Protein AF-A0A388P884-F1 (afdb_monomer_lite)

Radius of gyration: 14.56 Å; chains: 1; bounding box: 36×30×39 Å

Structure (mmCIF, N/CA/C/O backbone):
data_AF-A0A388P884-F1
#
_entry.id   AF-A0A388P884-F1
#
loop_
_atom_site.group_PDB
_atom_site.id
_atom_site.type_symbol
_atom_site.label_atom_id
_atom_site.label_alt_id
_atom_site.label_comp_id
_atom_site.label_asym_id
_atom_site.label_entity_id
_atom_site.label_seq_id
_atom_site.pdbx_PDB_ins_code
_atom_site.Cartn_x
_atom_site.Cartn_y
_atom_site.Cartn_z
_atom_site.occupancy
_atom_site.B_iso_or_equiv
_atom_site.auth_seq_id
_atom_site.auth_comp_id
_atom_site.auth_asym_id
_atom_site.auth_atom_id
_atom_site.pdbx_PDB_model_num
ATOM 1 N N . MET A 1 1 ? 10.172 8.625 4.670 1.00 75.69 1 MET A N 1
ATOM 2 C CA . MET A 1 1 ? 9.175 8.926 5.709 1.00 75.69 1 MET A CA 1
ATOM 3 C C . MET A 1 1 ? 9.303 7.897 6.808 1.00 75.69 1 MET A C 1
ATOM 5 O O . MET A 1 1 ? 9.385 6.709 6.498 1.00 75.69 1 MET A O 1
ATOM 9 N N . ASN A 1 2 ? 9.364 8.339 8.055 1.00 86.38 2 ASN A N 1
ATOM 10 C CA . ASN A 1 2 ? 9.194 7.453 9.202 1.00 86.38 2 ASN A CA 1
ATOM 11 C C . ASN A 1 2 ? 7.715 7.009 9.315 1.00 86.38 2 ASN A C 1
ATOM 13 O O . ASN A 1 2 ? 6.852 7.476 8.571 1.00 86.38 2 ASN A O 1
ATOM 17 N N . VAL A 1 3 ? 7.420 6.055 10.203 1.00 84.38 3 VAL A N 1
ATOM 18 C CA . VAL A 1 3 ? 6.054 5.522 10.371 1.00 84.38 3 VAL A CA 1
ATOM 19 C C . VAL A 1 3 ? 5.046 6.613 10.792 1.00 84.38 3 VAL A C 1
ATOM 21 O O . VAL A 1 3 ? 3.985 6.676 10.172 1.00 84.38 3 VAL A O 1
ATOM 24 N N . PRO A 1 4 ? 5.353 7.517 11.748 1.00 91.56 4 PRO A N 1
ATOM 25 C CA . PRO A 1 4 ? 4.464 8.634 12.089 1.00 91.56 4 PRO A CA 1
ATOM 26 C C . PRO A 1 4 ? 4.095 9.541 10.906 1.00 91.56 4 PRO A C 1
ATOM 28 O O . PRO A 1 4 ? 2.916 9.815 10.695 1.00 91.56 4 PRO A O 1
ATOM 31 N N . GLU A 1 5 ? 5.072 9.947 10.092 1.00 95.06 5 GLU A N 1
ATOM 32 C CA . GLU A 1 5 ? 4.841 10.771 8.894 1.00 95.06 5 GLU A CA 1
ATOM 33 C C . GLU A 1 5 ? 3.931 10.059 7.883 1.00 95.06 5 GLU A C 1
ATOM 35 O O . GLU A 1 5 ? 3.077 10.685 7.255 1.00 95.06 5 GLU A O 1
ATOM 40 N N . LYS A 1 6 ? 4.074 8.733 7.736 1.00 95.25 6 LYS A N 1
ATOM 41 C CA . LYS A 1 6 ? 3.191 7.938 6.870 1.00 95.25 6 LYS A CA 1
ATOM 42 C C . LYS A 1 6 ? 1.748 7.920 7.373 1.00 95.25 6 LYS A C 1
ATOM 44 O O . LYS A 1 6 ? 0.832 8.039 6.559 1.00 95.25 6 LYS A O 1
ATOM 49 N N . HIS A 1 7 ? 1.542 7.792 8.685 1.00 95.75 7 HIS A N 1
ATOM 50 C CA . HIS A 1 7 ? 0.208 7.877 9.290 1.00 95.75 7 HIS A CA 1
ATOM 51 C C . HIS A 1 7 ? -0.421 9.246 9.058 1.00 95.75 7 HIS A C 1
ATOM 53 O O . HIS A 1 7 ? -1.566 9.324 8.616 1.00 95.75 7 H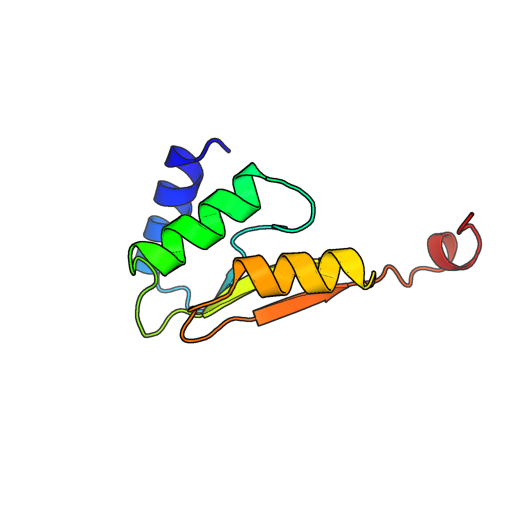IS A O 1
ATOM 59 N N . GLU A 1 8 ? 0.333 10.319 9.298 1.00 97.38 8 GLU A N 1
ATOM 60 C CA . GLU A 1 8 ? -0.148 11.685 9.083 1.00 97.38 8 GLU A CA 1
ATOM 61 C C . GLU A 1 8 ? -0.546 11.920 7.620 1.00 97.38 8 GLU A C 1
ATOM 63 O O . GLU A 1 8 ? -1.624 12.460 7.346 1.00 97.38 8 GLU A O 1
ATOM 68 N N . LEU A 1 9 ? 0.277 11.459 6.673 1.00 98.06 9 LEU A N 1
ATOM 69 C CA . LEU A 1 9 ? -0.027 11.555 5.249 1.00 98.06 9 LEU A CA 1
ATOM 70 C C . LEU A 1 9 ? -1.291 10.763 4.889 1.00 98.06 9 LEU A C 1
ATOM 72 O O . LEU A 1 9 ? -2.190 11.311 4.254 1.00 98.06 9 LEU A O 1
ATOM 76 N N . PHE A 1 10 ? -1.390 9.501 5.314 1.00 98.31 10 PHE A N 1
ATOM 77 C CA . PHE A 1 10 ? -2.547 8.650 5.027 1.00 98.31 10 PHE A CA 1
ATOM 78 C C . PHE A 1 10 ? -3.851 9.256 5.564 1.00 98.31 10 PHE A C 1
ATOM 80 O O . PHE A 1 10 ? -4.828 9.383 4.822 1.00 98.31 10 PHE A O 1
ATOM 87 N N . GLN A 1 11 ? -3.854 9.709 6.821 1.00 97.88 11 GLN A N 1
ATOM 88 C CA . GLN A 1 11 ? -5.017 10.364 7.425 1.00 97.88 11 GLN A CA 1
ATOM 89 C C . GLN A 1 11 ? -5.366 11.674 6.717 1.00 97.88 11 GLN A C 1
ATOM 91 O O . GLN A 1 11 ? -6.542 11.972 6.499 1.00 97.88 11 GLN A O 1
ATOM 96 N N . THR A 1 12 ? -4.357 12.448 6.314 1.00 98.56 12 THR A N 1
ATOM 97 C CA . THR A 1 12 ? -4.564 13.690 5.565 1.00 98.56 12 THR A CA 1
ATOM 98 C C . THR A 1 12 ? -5.225 13.419 4.217 1.00 98.56 12 THR A C 1
ATOM 100 O O . THR A 1 12 ? -6.199 14.092 3.883 1.00 98.56 12 THR A O 1
ATOM 103 N N . LEU A 1 13 ? -4.768 12.408 3.474 1.00 98.69 13 LEU A N 1
ATOM 104 C CA . LEU A 1 13 ? -5.370 12.010 2.199 1.00 98.69 13 LEU A CA 1
ATOM 105 C C . LEU A 1 13 ? -6.816 11.521 2.378 1.00 98.69 13 LEU A C 1
ATOM 107 O O . LEU A 1 13 ? -7.695 11.918 1.609 1.00 98.69 13 LEU A O 1
ATOM 111 N N . CYS A 1 14 ? -7.089 10.747 3.432 1.00 98.25 14 CYS A N 1
ATOM 112 C CA . CYS A 1 14 ? -8.453 10.337 3.775 1.00 98.25 14 CYS A CA 1
ATOM 113 C C . CYS A 1 14 ? -9.354 11.551 4.060 1.00 98.25 14 CYS A C 1
ATOM 115 O O . CYS A 1 14 ? -10.462 11.629 3.533 1.00 98.25 14 CYS A O 1
ATOM 117 N N . ARG A 1 15 ? -8.866 12.530 4.838 1.00 98.25 15 ARG A N 1
ATOM 118 C CA . ARG A 1 15 ? -9.601 13.764 5.172 1.00 98.25 15 ARG A CA 1
ATOM 119 C C . ARG A 1 15 ? -9.873 14.645 3.952 1.00 98.25 15 ARG A C 1
ATOM 121 O O . ARG A 1 15 ? -10.913 15.291 3.902 1.00 98.25 15 ARG A O 1
ATOM 128 N N . ILE A 1 16 ? -8.958 14.676 2.982 1.00 98.62 16 ILE A N 1
ATOM 129 C CA . ILE A 1 16 ? -9.166 15.377 1.704 1.00 98.62 16 ILE A CA 1
ATOM 130 C C . ILE A 1 16 ? -10.257 14.685 0.871 1.00 98.62 16 ILE A C 1
ATOM 132 O O . ILE A 1 16 ? -10.986 15.354 0.143 1.00 98.62 16 ILE A O 1
ATOM 136 N N . GLY A 1 17 ? -10.399 13.363 1.002 1.00 98.31 17 GLY A N 1
ATOM 137 C CA . GLY A 1 17 ? -11.434 12.580 0.329 1.00 98.31 17 GLY A CA 1
ATOM 138 C C . GLY A 1 17 ? -10.917 11.641 -0.760 1.00 98.31 17 GLY A C 1
ATOM 139 O O . GLY A 1 17 ? -11.723 11.146 -1.547 1.00 98.31 17 GLY A O 1
ATOM 140 N N . PHE A 1 18 ? -9.610 11.362 -0.813 1.00 98.69 18 PHE A N 1
ATOM 141 C CA . PHE A 1 18 ? -9.075 10.327 -1.703 1.00 98.69 18 PHE A CA 1
ATOM 142 C C . PHE A 1 18 ? -9.628 8.949 -1.321 1.00 98.69 18 PHE A C 1
ATOM 144 O O . PHE A 1 18 ? -9.706 8.614 -0.140 1.00 98.69 18 PHE A O 1
ATOM 151 N N . LYS A 1 19 ? -10.016 8.158 -2.327 1.00 98.44 19 LYS A N 1
ATOM 152 C CA . LYS A 1 19 ? -10.627 6.826 -2.147 1.00 98.44 19 LYS A CA 1
ATOM 153 C C . LYS A 1 19 ? -9.731 5.673 -2.579 1.00 98.44 19 LYS A C 1
ATOM 155 O O . LYS A 1 19 ? -10.005 4.533 -2.230 1.00 98.44 19 LYS A O 1
ATOM 160 N N . GLU A 1 20 ? -8.643 5.965 -3.278 1.00 98.75 20 GLU A N 1
ATOM 161 C CA . GLU A 1 20 ? -7.601 5.005 -3.633 1.00 98.75 20 GLU A CA 1
ATOM 162 C C . GLU A 1 20 ? -6.261 5.610 -3.226 1.00 98.75 20 GLU A C 1
ATOM 164 O O . GLU A 1 20 ? -5.934 6.724 -3.638 1.00 98.75 20 GLU A O 1
ATOM 169 N N . ILE A 1 21 ? -5.527 4.929 -2.344 1.00 98.62 21 ILE A N 1
ATOM 170 C CA . ILE A 1 21 ? -4.305 5.473 -1.739 1.00 98.62 21 ILE A CA 1
ATOM 171 C C . ILE A 1 21 ? -3.202 4.420 -1.795 1.00 98.62 21 ILE A C 1
ATOM 173 O O . ILE A 1 21 ? -3.319 3.367 -1.169 1.00 98.62 21 ILE A O 1
ATOM 177 N N . GLU A 1 22 ? -2.114 4.707 -2.515 1.00 98.62 22 GLU A N 1
ATOM 178 C CA . GLU A 1 22 ? -0.924 3.852 -2.524 1.00 98.62 22 GLU A CA 1
ATOM 179 C C . GLU A 1 22 ? -0.125 4.028 -1.227 1.00 98.62 22 GLU A C 1
ATOM 181 O O . GLU A 1 22 ? 0.356 5.116 -0.917 1.00 98.62 22 GLU A O 1
ATOM 186 N N . ILE A 1 23 ? -0.006 2.949 -0.450 1.00 97.56 23 ILE A N 1
ATOM 187 C CA . ILE A 1 23 ? 0.588 2.967 0.898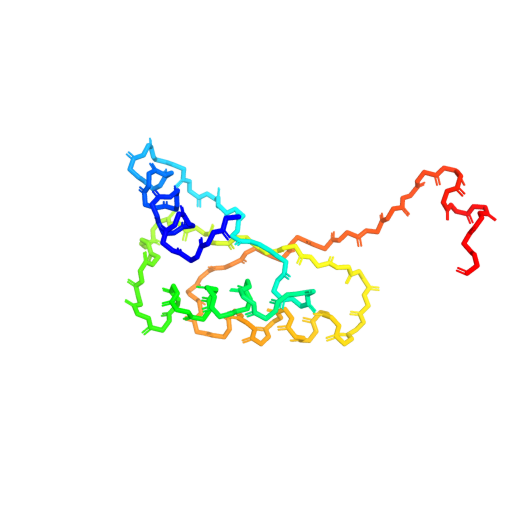 1.00 97.56 23 ILE A CA 1
ATOM 188 C C . ILE A 1 23 ? 2.037 2.449 0.935 1.00 97.56 23 ILE A C 1
ATOM 190 O O . ILE A 1 23 ? 2.732 2.616 1.946 1.00 97.56 23 ILE A O 1
ATOM 194 N N . GLY A 1 24 ? 2.516 1.855 -0.165 1.00 97.19 24 GLY A N 1
ATOM 195 C CA . GLY A 1 24 ? 3.922 1.483 -0.349 1.00 97.19 24 GLY A CA 1
ATOM 196 C C . GLY A 1 24 ? 4.161 0.239 -1.210 1.00 97.19 24 GLY A C 1
ATOM 197 O O . GLY A 1 24 ? 3.276 -0.251 -1.910 1.00 97.19 24 GLY A O 1
ATOM 198 N N . PHE A 1 25 ? 5.382 -0.284 -1.114 1.00 98.06 25 PHE A N 1
ATOM 199 C CA . PHE A 1 25 ? 5.911 -1.487 -1.753 1.00 98.06 25 PHE A CA 1
ATOM 200 C C . PHE A 1 25 ? 6.330 -2.515 -0.670 1.00 98.06 25 PHE A C 1
ATOM 202 O O . PHE A 1 25 ? 7.515 -2.738 -0.401 1.00 98.06 25 PHE A O 1
ATOM 209 N N . PRO A 1 26 ? 5.361 -3.218 -0.055 1.00 97.75 26 PRO A N 1
ATOM 210 C CA . PRO A 1 26 ? 5.571 -4.028 1.153 1.00 97.75 26 PRO A CA 1
ATOM 211 C C . PRO A 1 26 ? 6.474 -5.255 0.954 1.00 97.75 26 PRO A C 1
ATOM 213 O O . PRO A 1 26 ? 7.065 -5.766 1.906 1.00 97.75 26 PRO A O 1
ATOM 216 N N . SER A 1 27 ? 6.611 -5.761 -0.272 1.00 97.62 27 SER A N 1
ATOM 217 C CA . SER A 1 27 ? 7.538 -6.863 -0.549 1.00 97.62 27 SER A CA 1
ATOM 218 C C . SER A 1 27 ? 8.995 -6.426 -0.713 1.00 97.62 27 SER A C 1
ATOM 220 O O . SER A 1 27 ? 9.871 -7.284 -0.642 1.00 97.62 27 SER A O 1
ATOM 222 N N . ALA A 1 28 ? 9.262 -5.125 -0.870 1.00 96.00 28 ALA A N 1
ATOM 223 C CA . ALA A 1 28 ? 10.610 -4.565 -0.978 1.00 96.00 28 ALA A CA 1
ATOM 224 C C . ALA A 1 28 ? 11.104 -3.887 0.315 1.00 96.00 28 ALA A C 1
ATOM 226 O O . ALA A 1 28 ? 12.279 -3.537 0.398 1.00 96.00 28 ALA A O 1
ATOM 227 N N . SER A 1 29 ? 10.237 -3.687 1.316 1.00 96.00 29 SER A N 1
ATOM 228 C CA . SER A 1 29 ? 10.584 -2.984 2.556 1.00 96.00 29 SER A CA 1
ATOM 229 C C . SER A 1 29 ? 9.785 -3.486 3.760 1.00 96.00 29 SER A C 1
ATOM 231 O O . SER A 1 29 ? 8.554 -3.449 3.758 1.00 96.00 29 SER A O 1
ATOM 233 N N . ASP A 1 30 ? 10.486 -3.895 4.822 1.00 95.44 30 ASP A N 1
ATOM 234 C CA . ASP A 1 30 ? 9.873 -4.336 6.084 1.00 95.44 30 ASP A CA 1
ATOM 235 C C . ASP A 1 30 ? 9.067 -3.220 6.760 1.00 95.44 30 ASP A C 1
ATOM 237 O O . ASP A 1 30 ? 7.991 -3.473 7.295 1.00 95.44 30 ASP A O 1
ATOM 241 N N . THR A 1 31 ? 9.533 -1.970 6.683 1.00 94.38 31 THR A N 1
ATOM 242 C CA . THR A 1 31 ? 8.809 -0.812 7.229 1.00 94.38 31 THR A CA 1
ATOM 243 C C . THR A 1 31 ? 7.476 -0.599 6.515 1.00 94.38 31 THR A C 1
ATOM 245 O O . THR A 1 31 ? 6.478 -0.256 7.143 1.00 94.38 31 THR A O 1
ATOM 248 N N . GLU A 1 32 ? 7.434 -0.806 5.197 1.00 96.31 32 GLU A N 1
ATOM 2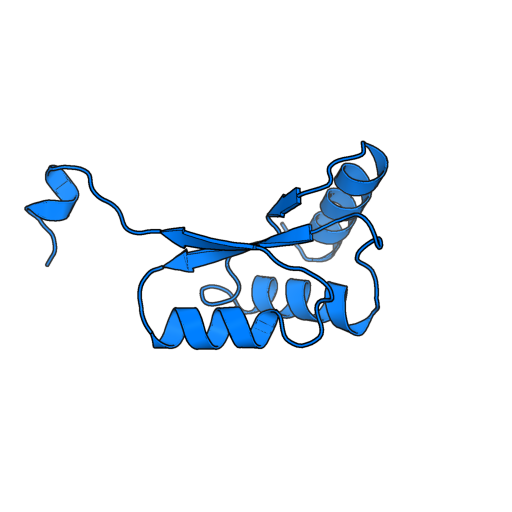49 C CA . GLU A 1 32 ? 6.196 -0.664 4.421 1.00 96.31 32 GLU A CA 1
ATOM 250 C C . GLU A 1 32 ? 5.260 -1.851 4.617 1.00 96.31 32 GLU A C 1
ATOM 252 O O . GLU A 1 32 ? 4.047 -1.664 4.688 1.00 96.31 32 GLU A O 1
ATOM 257 N N . PHE A 1 33 ? 5.821 -3.050 4.786 1.00 97.81 33 PHE A N 1
ATOM 258 C CA . PHE A 1 33 ? 5.064 -4.220 5.209 1.00 97.81 33 PHE A CA 1
ATOM 259 C C . PHE A 1 33 ? 4.393 -3.972 6.564 1.00 97.81 33 PHE A C 1
ATOM 261 O O . PHE A 1 33 ? 3.182 -4.137 6.683 1.00 97.81 33 PHE A O 1
ATOM 268 N N . ALA A 1 34 ? 5.155 -3.522 7.564 1.00 96.88 34 ALA A N 1
ATOM 269 C CA . ALA A 1 34 ? 4.648 -3.233 8.902 1.00 96.88 34 ALA A CA 1
ATOM 270 C C . ALA A 1 34 ? 3.573 -2.137 8.889 1.00 96.88 34 ALA A C 1
ATOM 272 O O . ALA A 1 34 ? 2.554 -2.286 9.554 1.00 96.88 34 ALA A O 1
ATOM 273 N N . PHE A 1 35 ? 3.751 -1.084 8.084 1.00 97.25 35 PHE A N 1
ATOM 274 C CA . PHE A 1 35 ? 2.741 -0.038 7.922 1.00 97.25 35 PHE A CA 1
ATOM 275 C C . PHE A 1 35 ? 1.429 -0.582 7.334 1.00 97.25 35 PHE A C 1
ATOM 277 O O . PHE A 1 35 ? 0.359 -0.304 7.870 1.00 97.25 35 PHE A O 1
ATOM 284 N N . ALA A 1 36 ? 1.496 -1.412 6.285 1.00 97.81 36 ALA A N 1
ATOM 285 C CA . ALA A 1 36 ? 0.307 -2.051 5.717 1.00 97.81 36 ALA A CA 1
ATOM 286 C C . ALA A 1 36 ? -0.402 -2.961 6.736 1.00 97.81 36 ALA A C 1
ATOM 288 O O . ALA A 1 36 ? -1.626 -2.902 6.860 1.00 97.81 36 ALA A O 1
ATOM 289 N N . ARG A 1 37 ? 0.361 -3.755 7.504 1.00 98.06 37 ARG A N 1
ATOM 290 C CA . ARG A 1 37 ? -0.187 -4.587 8.587 1.00 98.06 37 ARG A CA 1
ATOM 291 C C . ARG A 1 37 ? -0.874 -3.747 9.648 1.00 98.06 37 ARG A C 1
ATOM 293 O O . ARG A 1 37 ? -2.004 -4.048 10.003 1.00 98.06 37 ARG A O 1
ATOM 300 N N . GLU A 1 38 ? -0.226 -2.683 10.105 1.00 97.50 38 GLU A N 1
ATOM 301 C CA . GLU A 1 38 ? -0.763 -1.808 11.140 1.00 97.50 38 GLU A CA 1
ATOM 302 C C . GLU A 1 38 ? -2.090 -1.170 10.718 1.00 97.50 38 GLU A C 1
ATOM 304 O O . GLU A 1 38 ? -3.039 -1.190 11.499 1.00 97.50 38 GLU A O 1
ATOM 309 N N . LEU A 1 39 ? -2.181 -0.653 9.486 1.00 97.88 39 LEU A N 1
ATOM 310 C CA . LEU A 1 39 ? -3.421 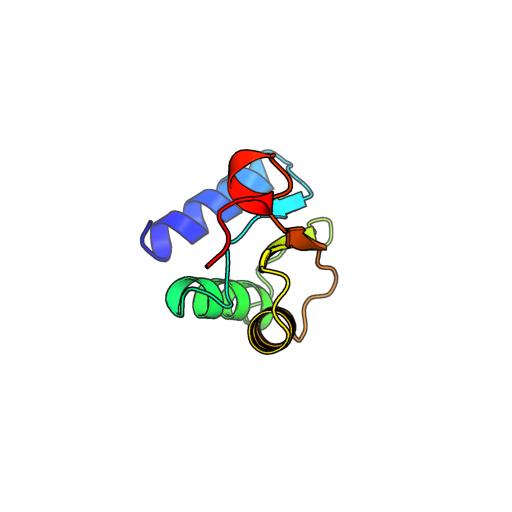-0.074 8.961 1.00 97.88 39 LEU A CA 1
ATOM 311 C C . LEU A 1 39 ? -4.583 -1.078 8.965 1.00 97.88 39 LEU A C 1
ATOM 313 O O . LEU A 1 39 ? -5.708 -0.709 9.293 1.00 97.88 39 LEU A O 1
ATOM 317 N N . ILE A 1 40 ? -4.312 -2.334 8.604 1.00 98.19 40 ILE A N 1
ATOM 318 C CA . ILE A 1 40 ? -5.325 -3.393 8.505 1.00 98.19 40 ILE A CA 1
ATOM 319 C C . ILE A 1 40 ? -5.698 -3.934 9.889 1.00 98.19 40 ILE A C 1
ATOM 321 O O . ILE A 1 40 ? -6.872 -4.035 10.221 1.00 98.19 40 ILE A O 1
ATOM 325 N N . GLU A 1 41 ? -4.709 -4.292 10.705 1.00 98.12 41 GLU A N 1
ATOM 326 C CA . GLU A 1 41 ? -4.917 -4.949 12.002 1.00 98.12 41 GLU A CA 1
ATOM 327 C C . GLU A 1 41 ? -5.547 -4.018 13.038 1.00 98.12 41 GLU A C 1
ATOM 329 O O . GLU A 1 41 ? -6.259 -4.484 13.926 1.00 98.12 41 GLU A O 1
ATOM 334 N N . LYS A 1 42 ? -5.309 -2.707 12.920 1.00 97.75 42 LYS A N 1
ATOM 335 C CA . LYS A 1 42 ? -5.925 -1.683 13.773 1.00 97.75 42 LYS A CA 1
ATOM 336 C C . LYS A 1 42 ? -7.186 -1.057 13.164 1.00 97.75 42 LYS A C 1
ATOM 338 O O . LYS A 1 42 ? -7.674 -0.078 13.719 1.00 97.75 42 LYS A O 1
ATOM 343 N N . ASP A 1 43 ? -7.686 -1.594 12.047 1.00 97.12 43 ASP A N 1
ATOM 344 C CA . ASP A 1 43 ? -8.889 -1.119 11.345 1.00 97.12 43 ASP A CA 1
ATOM 345 C C . ASP A 1 43 ? -8.873 0.398 11.065 1.00 97.12 43 ASP A C 1
ATOM 347 O O . ASP A 1 43 ? -9.833 1.127 11.297 1.00 97.12 43 ASP A O 1
ATOM 351 N N . LEU A 1 44 ? -7.727 0.902 10.597 1.00 97.31 44 LEU A N 1
ATOM 352 C CA . LEU A 1 44 ? -7.507 2.334 10.359 1.00 97.31 44 LEU A CA 1
ATOM 353 C C . LEU A 1 44 ? -7.913 2.779 8.951 1.00 97.31 44 LEU A C 1
ATOM 355 O O . LEU A 1 44 ? -7.824 3.965 8.637 1.00 97.31 44 LEU A O 1
ATOM 359 N N . ILE A 1 45 ? -8.312 1.846 8.085 1.00 98.25 45 ILE A N 1
ATOM 360 C CA . ILE A 1 45 ? -8.701 2.124 6.702 1.00 98.25 45 ILE A CA 1
ATOM 361 C C . ILE A 1 45 ? -10.204 2.435 6.682 1.00 98.25 45 ILE A C 1
ATOM 363 O O . ILE A 1 45 ? -10.998 1.542 6.978 1.00 98.25 45 ILE A O 1
ATOM 367 N N . PRO A 1 46 ? -10.628 3.659 6.309 1.00 98.00 46 PRO A N 1
ATOM 368 C CA . PRO A 1 46 ? -12.048 3.982 6.206 1.00 98.00 46 PRO A CA 1
ATOM 369 C C . PRO A 1 46 ? -12.784 3.053 5.235 1.00 98.00 46 PRO A C 1
ATOM 371 O O . PRO A 1 46 ? -12.223 2.603 4.236 1.00 98.00 46 PRO A O 1
ATOM 374 N N . GLU A 1 47 ? -14.069 2.799 5.489 1.00 97.12 47 GLU A N 1
ATOM 375 C CA . GLU A 1 47 ? -14.836 1.789 4.747 1.00 97.12 47 GLU A CA 1
ATOM 376 C C . GLU A 1 47 ? -14.918 2.033 3.235 1.00 97.12 47 GLU A C 1
ATOM 378 O O . GLU A 1 47 ? -15.084 1.080 2.465 1.00 97.12 47 GLU A O 1
ATOM 383 N N . ASP A 1 48 ? -14.830 3.295 2.817 1.00 97.69 48 ASP A N 1
ATOM 384 C CA . ASP A 1 48 ? -14.920 3.750 1.433 1.00 97.69 48 ASP A CA 1
ATOM 385 C C . ASP A 1 48 ? -13.552 3.968 0.760 1.00 97.69 48 ASP A C 1
ATOM 387 O O . ASP A 1 48 ? -13.505 4.389 -0.396 1.00 97.69 48 ASP A O 1
ATOM 391 N N . VAL A 1 49 ? -12.452 3.636 1.445 1.00 98.44 49 VAL A N 1
ATOM 392 C CA . VAL A 1 49 ? -11.080 3.743 0.936 1.00 98.44 49 VAL A CA 1
ATOM 393 C C . VAL A 1 49 ? -10.533 2.365 0.557 1.00 98.44 49 VAL A C 1
ATOM 395 O O . VAL A 1 49 ? -10.648 1.391 1.300 1.00 98.44 49 VAL A O 1
ATOM 398 N N . SER A 1 50 ? -9.894 2.286 -0.609 1.00 98.62 50 SER A N 1
ATOM 399 C CA . SER A 1 50 ? -9.093 1.146 -1.054 1.00 98.62 50 SER A CA 1
ATOM 400 C C . SER A 1 50 ? -7.611 1.467 -0.920 1.00 98.62 50 SER A C 1
ATOM 402 O O . SER A 1 50 ? -7.117 2.433 -1.503 1.00 98.62 50 SER A O 1
ATOM 404 N N . VAL A 1 51 ? -6.876 0.634 -0.187 1.00 98.44 51 VAL A N 1
ATOM 405 C CA . VAL A 1 51 ? -5.413 0.735 -0.151 1.00 98.44 51 VAL A CA 1
ATOM 406 C C . VAL A 1 51 ? -4.804 0.088 -1.392 1.00 98.44 51 VAL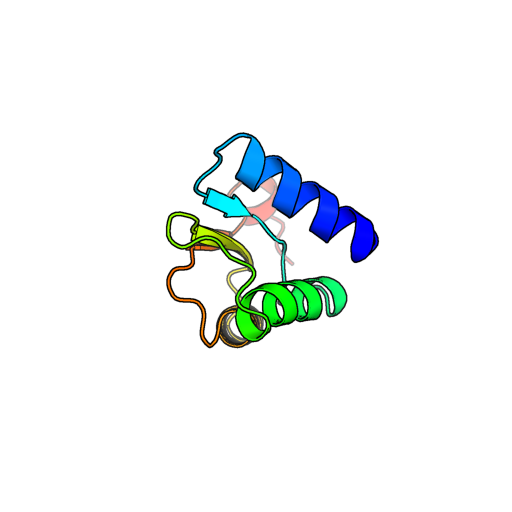 A C 1
ATOM 408 O O . VAL A 1 51 ? -5.245 -0.974 -1.830 1.00 98.44 51 VAL A O 1
ATOM 411 N N . GLN A 1 52 ? -3.778 0.719 -1.950 1.00 98.81 52 GLN A N 1
ATOM 412 C CA . GLN A 1 52 ? -3.005 0.219 -3.080 1.00 98.81 52 GLN A CA 1
ATOM 413 C C . GLN A 1 52 ? -1.575 -0.103 -2.641 1.00 98.81 52 GLN A C 1
ATOM 415 O O . GLN A 1 52 ? -0.969 0.628 -1.858 1.00 98.81 52 GLN A O 1
ATOM 420 N N . VAL A 1 53 ? -1.019 -1.195 -3.158 1.00 98.69 53 VAL A N 1
ATOM 421 C CA . VAL A 1 53 ? 0.382 -1.576 -2.938 1.00 98.69 53 VAL A CA 1
ATOM 422 C C . VAL A 1 53 ? 1.071 -1.886 -4.257 1.00 98.69 53 VAL A C 1
ATOM 424 O O . VAL A 1 53 ? 0.496 -2.545 -5.126 1.00 98.69 53 VAL A O 1
ATOM 427 N N . LEU A 1 54 ? 2.317 -1.439 -4.389 1.00 98.69 54 LEU A N 1
ATOM 428 C CA . LEU A 1 54 ? 3.149 -1.672 -5.564 1.00 98.69 54 LEU A CA 1
ATOM 429 C C . LEU A 1 54 ? 3.896 -3.004 -5.444 1.00 98.69 54 LEU A C 1
ATOM 431 O O . LEU A 1 54 ? 4.344 -3.393 -4.360 1.00 98.69 54 LEU A O 1
ATOM 435 N N . VAL A 1 55 ? 4.050 -3.715 -6.562 1.00 98.62 55 VAL A N 1
ATOM 436 C CA . VAL A 1 55 ? 4.834 -4.952 -6.608 1.00 98.62 55 VAL A CA 1
ATOM 437 C C . VAL A 1 55 ? 5.442 -5.217 -7.985 1.00 98.62 55 VAL A C 1
ATOM 439 O O . VAL A 1 55 ? 4.823 -5.014 -9.028 1.00 98.62 55 VAL A O 1
ATOM 442 N N . GLN A 1 56 ? 6.679 -5.713 -7.994 1.00 97.69 56 GLN A N 1
ATOM 443 C CA . GLN A 1 56 ? 7.325 -6.235 -9.200 1.00 97.69 56 GLN A CA 1
ATOM 444 C C . GLN A 1 56 ? 6.746 -7.597 -9.593 1.00 97.69 56 GLN A C 1
ATOM 446 O O . GLN A 1 56 ? 6.415 -8.408 -8.731 1.00 97.69 56 GLN A O 1
ATOM 451 N N . ALA A 1 57 ? 6.731 -7.905 -10.892 1.00 96.50 57 ALA A N 1
ATOM 452 C CA . ALA A 1 57 ? 6.296 -9.204 -11.414 1.00 96.50 57 ALA A CA 1
ATOM 453 C C . ALA A 1 57 ? 7.284 -10.360 -11.136 1.00 96.50 57 ALA A C 1
ATOM 455 O O . ALA A 1 57 ? 7.835 -10.967 -12.051 1.00 96.50 57 ALA A O 1
ATOM 456 N N . ARG A 1 58 ? 7.519 -10.662 -9.854 1.00 95.88 58 ARG A N 1
ATOM 457 C CA . ARG A 1 58 ? 8.291 -11.811 -9.358 1.00 95.88 58 ARG A CA 1
ATOM 458 C C . ARG A 1 58 ? 7.459 -12.554 -8.322 1.00 95.88 58 ARG A C 1
ATOM 460 O O . ARG A 1 58 ? 6.958 -11.938 -7.387 1.00 95.88 58 ARG A O 1
ATOM 467 N N . GLU A 1 59 ? 7.350 -13.873 -8.451 1.00 97.75 59 GLU A N 1
ATOM 468 C CA . GLU A 1 59 ? 6.420 -14.681 -7.648 1.00 97.75 59 GLU A CA 1
ATOM 469 C C . GLU A 1 59 ? 6.577 -14.479 -6.132 1.00 97.75 59 GLU A C 1
ATOM 471 O O . GLU A 1 59 ? 5.599 -14.201 -5.444 1.00 97.75 59 GLU A O 1
ATOM 476 N N . HIS A 1 60 ? 7.800 -14.565 -5.603 1.00 97.88 60 HIS A N 1
ATOM 477 C CA . HIS A 1 60 ? 8.054 -14.402 -4.167 1.00 97.88 60 HIS A CA 1
ATOM 478 C C . HIS A 1 60 ? 7.686 -13.000 -3.652 1.00 97.88 60 HIS A C 1
ATOM 480 O O . HIS A 1 60 ? 7.208 -12.869 -2.525 1.00 97.88 60 HIS A O 1
ATOM 486 N N . LEU A 1 61 ? 7.845 -11.960 -4.481 1.00 98.31 61 LEU A N 1
ATOM 487 C CA . LEU A 1 61 ? 7.431 -10.599 -4.136 1.00 98.31 61 LEU A CA 1
ATOM 488 C C . LEU A 1 61 ? 5.912 -10.466 -4.161 1.00 98.31 61 LEU A C 1
ATOM 490 O O . LEU A 1 61 ? 5.343 -9.891 -3.242 1.00 98.31 61 LEU A O 1
ATOM 494 N N . ILE A 1 62 ? 5.248 -11.058 -5.157 1.00 98.62 62 ILE A N 1
ATOM 495 C CA . ILE A 1 62 ? 3.784 -11.094 -5.230 1.00 98.62 62 ILE A CA 1
ATOM 496 C C . ILE A 1 62 ? 3.218 -11.791 -3.991 1.00 98.62 62 ILE A C 1
ATOM 498 O O . ILE A 1 62 ? 2.363 -11.218 -3.323 1.00 98.62 62 ILE A O 1
ATOM 502 N N . ARG A 1 63 ? 3.733 -12.974 -3.625 1.00 98.56 63 ARG A N 1
ATOM 503 C CA .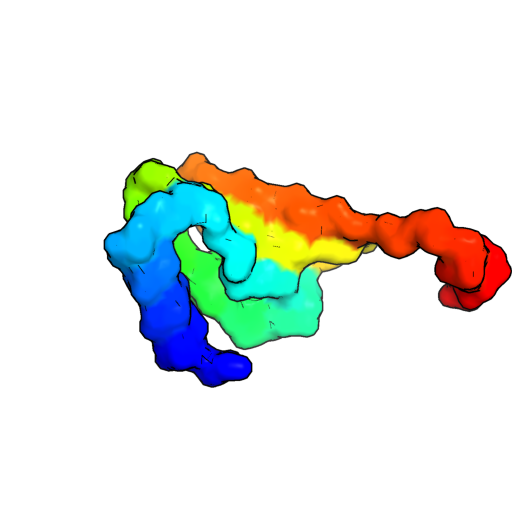 ARG A 1 63 ? 3.299 -13.707 -2.420 1.00 98.56 63 ARG A CA 1
ATOM 504 C C . ARG A 1 63 ? 3.422 -12.847 -1.166 1.00 98.56 63 ARG A C 1
ATOM 506 O O . ARG A 1 63 ? 2.440 -12.676 -0.452 1.00 98.56 63 ARG A O 1
ATOM 513 N N . ARG A 1 64 ? 4.586 -12.227 -0.960 1.00 98.44 64 ARG A N 1
ATOM 514 C CA . ARG A 1 64 ? 4.817 -11.340 0.184 1.00 98.44 64 ARG A CA 1
ATOM 515 C C . ARG A 1 64 ? 3.917 -10.098 0.163 1.00 98.44 64 ARG A C 1
ATOM 517 O O . ARG A 1 64 ? 3.430 -9.681 1.208 1.00 98.44 64 ARG A O 1
ATOM 524 N N . THR A 1 65 ? 3.654 -9.511 -1.003 1.00 98.75 65 THR A N 1
ATOM 525 C CA . THR A 1 65 ? 2.706 -8.395 -1.128 1.00 98.75 65 THR A CA 1
ATOM 526 C C . THR A 1 65 ? 1.292 -8.830 -0.742 1.00 98.75 65 THR A C 1
ATOM 528 O O . THR A 1 65 ? 0.638 -8.134 0.031 1.00 98.75 65 THR A O 1
ATOM 531 N N . ILE A 1 66 ? 0.832 -9.997 -1.200 1.00 98.50 66 ILE A N 1
ATOM 532 C CA . ILE A 1 66 ? -0.472 -10.547 -0.802 1.00 98.50 66 ILE A CA 1
ATOM 533 C C . ILE A 1 66 ? -0.520 -10.819 0.706 1.00 98.50 66 ILE A C 1
ATOM 535 O O . ILE A 1 66 ? -1.515 -10.489 1.348 1.00 98.50 66 ILE A O 1
ATOM 539 N N . ASP A 1 67 ? 0.557 -11.344 1.297 1.00 98.56 67 ASP A N 1
ATOM 540 C CA . ASP A 1 67 ? 0.639 -11.554 2.747 1.00 98.56 67 ASP A CA 1
ATOM 541 C C . ASP A 1 67 ? 0.470 -10.250 3.535 1.00 98.56 67 ASP A C 1
ATOM 543 O O . ASP A 1 67 ? -0.207 -10.242 4.565 1.00 98.56 67 ASP A O 1
ATOM 547 N N . SER A 1 68 ? 1.013 -9.138 3.030 1.00 98.56 68 SER A N 1
ATOM 548 C CA . SER A 1 68 ? 0.864 -7.826 3.670 1.00 98.56 68 SER A CA 1
ATOM 549 C C . SER A 1 68 ? -0.596 -7.351 3.719 1.00 98.56 68 SER A C 1
ATOM 551 O O . SER A 1 68 ? -0.994 -6.694 4.677 1.00 98.56 68 SER A O 1
ATOM 553 N N . LEU A 1 69 ? -1.420 -7.759 2.746 1.00 98.56 69 LEU A N 1
ATOM 554 C CA . LEU A 1 69 ? -2.817 -7.340 2.589 1.00 98.56 69 LEU A CA 1
ATOM 555 C C . LEU A 1 69 ? -3.838 -8.250 3.294 1.00 98.56 69 LEU A C 1
ATOM 557 O O . LEU A 1 69 ? -5.039 -7.983 3.234 1.00 98.56 69 LEU A O 1
ATOM 561 N N . LYS A 1 70 ? -3.412 -9.335 3.952 1.00 98.38 70 LYS A N 1
ATOM 562 C CA . LYS A 1 70 ? -4.331 -10.280 4.614 1.00 98.38 70 LYS A CA 1
ATOM 563 C C . LYS A 1 70 ? -5.251 -9.575 5.618 1.00 98.38 70 LYS A C 1
ATOM 565 O O . LYS A 1 70 ? -4.767 -8.963 6.565 1.00 98.38 70 LYS A O 1
ATOM 570 N N . GLY A 1 71 ? -6.563 -9.711 5.436 1.00 97.75 71 GLY A N 1
ATOM 571 C CA . GLY A 1 71 ? -7.578 -9.072 6.283 1.00 97.75 71 GLY A CA 1
ATOM 572 C C . GLY A 1 71 ? -8.070 -7.714 5.774 1.00 97.75 71 GLY A C 1
ATOM 573 O O . GLY A 1 71 ? -9.054 -7.207 6.301 1.00 97.75 71 GLY A O 1
ATOM 574 N N . ALA A 1 72 ? -7.456 -7.143 4.732 1.00 97.69 72 ALA A N 1
ATOM 575 C CA . ALA A 1 72 ? -7.990 -5.946 4.092 1.00 97.69 72 ALA A CA 1
ATOM 576 C C . ALA A 1 72 ? -9.362 -6.239 3.465 1.00 97.69 72 ALA A C 1
ATOM 578 O O . ALA A 1 72 ? -9.526 -7.216 2.732 1.00 97.69 72 ALA A O 1
ATOM 579 N N . ARG A 1 73 ? -10.341 -5.359 3.707 1.00 94.56 73 ARG A N 1
ATOM 580 C CA . ARG A 1 73 ? -11.688 -5.464 3.119 1.00 94.56 73 ARG A CA 1
ATOM 581 C C . ARG A 1 73 ? -11.663 -5.322 1.594 1.00 94.56 73 ARG A C 1
ATOM 583 O O . ARG A 1 73 ? -12.398 -6.008 0.891 1.00 94.56 73 ARG A O 1
ATOM 590 N N . ARG A 1 74 ? -10.828 -4.407 1.098 1.00 95.62 74 ARG A N 1
ATOM 591 C CA . ARG A 1 74 ? -10.592 -4.121 -0.321 1.00 95.62 74 ARG A CA 1
ATOM 592 C C . ARG A 1 74 ? -9.154 -3.632 -0.496 1.00 95.62 74 ARG A C 1
ATOM 594 O O . ARG A 1 74 ? -8.656 -2.891 0.350 1.00 95.62 74 ARG A O 1
ATOM 601 N N . ALA A 1 75 ? -8.491 -4.046 -1.571 1.00 98.12 75 ALA A N 1
ATOM 602 C CA . ALA A 1 75 ? -7.135 -3.610 -1.883 1.00 98.12 75 ALA A CA 1
ATOM 603 C C . ALA A 1 75 ? -6.857 -3.678 -3.389 1.00 98.12 75 ALA A C 1
ATOM 605 O O . ALA A 1 75 ? -7.430 -4.509 -4.095 1.00 98.12 75 ALA A O 1
ATOM 606 N N . ILE A 1 76 ? -5.945 -2.828 -3.858 1.00 98.75 76 ILE A N 1
ATOM 607 C CA . ILE A 1 76 ? -5.451 -2.791 -5.235 1.00 98.75 76 ILE A CA 1
ATOM 608 C C . ILE A 1 76 ? -4.003 -3.285 -5.239 1.00 98.75 76 ILE A C 1
ATOM 610 O O . ILE A 1 76 ? -3.146 -2.761 -4.527 1.00 98.75 76 ILE A O 1
ATOM 614 N N . VAL A 1 77 ? -3.715 -4.295 -6.059 1.00 98.56 77 VAL A N 1
ATOM 615 C CA . VAL A 1 77 ? -2.345 -4.773 -6.285 1.00 98.56 77 VAL A CA 1
ATOM 616 C C . VAL A 1 77 ? -1.832 -4.162 -7.583 1.00 98.56 77 VAL A C 1
ATOM 618 O O . VAL A 1 77 ? -2.184 -4.606 -8.676 1.00 98.56 77 VAL A O 1
ATOM 621 N N . HIS A 1 78 ? -0.990 -3.142 -7.460 1.00 98.69 78 HIS A N 1
ATOM 622 C CA . HIS A 1 78 ? -0.358 -2.466 -8.583 1.00 98.69 78 HIS A CA 1
ATOM 623 C C . HIS A 1 78 ? 0.888 -3.252 -9.013 1.00 98.69 78 HIS A C 1
ATOM 625 O O . HIS A 1 78 ? 1.999 -3.058 -8.519 1.00 98.69 78 HIS A O 1
ATOM 631 N N . LEU A 1 79 ? 0.687 -4.202 -9.925 1.00 98.12 79 LEU A N 1
ATOM 632 C CA . LEU A 1 79 ? 1.759 -4.996 -10.518 1.00 98.12 79 LEU A CA 1
ATOM 633 C C . LEU A 1 79 ? 2.432 -4.217 -11.651 1.00 98.12 79 LEU A C 1
ATOM 635 O O . LEU A 1 79 ? 1.746 -3.733 -12.549 1.00 98.12 79 LEU A O 1
ATOM 639 N N . TYR A 1 80 ? 3.765 -4.173 -11.673 1.00 97.12 80 TYR A N 1
ATOM 640 C CA . TYR A 1 80 ? 4.493 -3.539 -12.772 1.00 97.12 80 TYR A CA 1
ATOM 641 C C . TYR A 1 80 ? 5.638 -4.391 -13.336 1.00 97.12 80 TYR A C 1
ATOM 643 O O . TYR A 1 80 ? 6.243 -5.245 -12.677 1.00 97.12 80 TYR A O 1
ATOM 651 N N . THR A 1 81 ? 5.954 -4.124 -14.602 1.00 94.69 81 THR A N 1
ATOM 652 C CA . THR A 1 81 ? 7.185 -4.541 -15.275 1.00 94.69 81 THR A CA 1
ATOM 653 C C . THR A 1 81 ? 7.598 -3.447 -16.256 1.00 94.69 81 THR A C 1
ATOM 655 O O . THR A 1 81 ? 6.770 -3.013 -17.052 1.00 94.69 81 THR A O 1
ATOM 658 N N . PRO A 1 82 ? 8.857 -2.986 -16.225 1.00 93.56 82 PRO A N 1
ATOM 659 C CA . PRO A 1 82 ? 9.362 -2.054 -17.225 1.00 93.56 82 PRO A CA 1
ATOM 660 C C . PRO A 1 82 ? 9.290 -2.628 -18.645 1.00 93.56 82 PRO A C 1
ATOM 662 O O . PRO A 1 82 ? 9.717 -3.757 -18.879 1.00 93.56 82 PRO A O 1
ATOM 665 N N . THR A 1 83 ? 8.797 -1.833 -19.596 1.00 95.00 83 THR A N 1
ATOM 666 C CA . THR A 1 83 ? 8.593 -2.250 -20.997 1.00 95.00 83 THR A CA 1
ATOM 667 C C . THR A 1 83 ? 9.336 -1.389 -22.019 1.00 95.00 83 THR A C 1
ATOM 669 O O . THR A 1 83 ? 9.198 -1.634 -23.216 1.00 95.00 83 THR A O 1
ATOM 672 N N . ASN A 1 84 ? 10.124 -0.391 -21.600 1.00 94.69 84 ASN A N 1
ATOM 673 C CA . ASN A 1 84 ? 10.861 0.479 -22.528 1.00 94.69 84 ASN A CA 1
ATOM 674 C C . ASN A 1 84 ? 11.972 -0.286 -23.293 1.00 94.69 84 ASN A C 1
ATOM 676 O O . ASN A 1 84 ? 12.468 -1.286 -22.769 1.00 94.69 84 ASN A O 1
ATOM 680 N N . PRO A 1 85 ? 12.382 0.158 -24.504 1.00 95.88 85 PRO A N 1
ATOM 681 C CA . PRO A 1 85 ? 13.356 -0.564 -25.334 1.00 95.88 85 PRO A CA 1
ATOM 682 C C . PRO A 1 85 ? 14.667 -0.880 -24.612 1.00 95.88 85 PRO A C 1
ATOM 684 O O . PRO A 1 85 ? 15.062 -2.042 -24.555 1.00 95.88 85 PRO A O 1
ATOM 687 N N . ALA A 1 86 ? 15.260 0.115 -23.944 1.00 94.62 86 ALA A N 1
ATOM 688 C CA . ALA A 1 86 ? 16.517 -0.051 -23.223 1.00 94.62 86 ALA A CA 1
ATOM 689 C C . ALA A 1 86 ? 16.449 -1.157 -22.155 1.00 94.62 86 ALA A C 1
ATOM 691 O O . ALA A 1 86 ? 17.405 -1.908 -21.997 1.00 94.62 86 ALA A O 1
ATOM 692 N N . GLN A 1 87 ? 15.327 -1.300 -21.442 1.00 91.56 87 GLN A N 1
ATOM 693 C CA . GLN A 1 87 ? 15.148 -2.362 -20.449 1.00 91.56 87 GLN A CA 1
ATOM 694 C C . GLN A 1 87 ? 14.750 -3.717 -21.039 1.00 91.56 87 GLN A C 1
ATOM 696 O O . GLN A 1 87 ? 14.965 -4.733 -20.384 1.00 91.56 87 GLN A O 1
ATOM 701 N N . ARG A 1 88 ? 14.178 -3.768 -22.246 1.00 91.19 88 ARG A N 1
ATOM 702 C CA . ARG A 1 88 ? 13.939 -5.047 -22.932 1.00 91.19 88 ARG A CA 1
ATOM 703 C C . ARG A 1 88 ? 15.230 -5.620 -23.511 1.00 91.19 88 ARG A C 1
ATOM 705 O O . ARG A 1 88 ? 15.417 -6.827 -23.468 1.00 91.19 88 ARG A O 1
ATOM 712 N N . GLU A 1 89 ? 16.096 -4.755 -24.034 1.00 92.62 89 GLU A N 1
ATOM 713 C CA . GLU A 1 89 ? 17.336 -5.136 -24.720 1.00 92.62 89 GLU A CA 1
ATOM 714 C C . GLU A 1 89 ? 18.491 -5.420 -23.747 1.00 92.62 89 GLU A C 1
ATOM 716 O O . GLU A 1 89 ? 19.282 -6.321 -23.998 1.00 92.62 89 GLU A O 1
ATOM 721 N N . ASN A 1 90 ? 18.569 -4.701 -22.618 1.00 83.56 90 ASN A N 1
ATOM 722 C CA . ASN A 1 90 ? 19.713 -4.763 -21.693 1.00 83.56 90 ASN A CA 1
ATOM 723 C C . ASN A 1 90 ? 19.421 -5.477 -20.363 1.00 83.56 90 ASN A C 1
ATOM 725 O O . ASN A 1 90 ? 20.134 -5.267 -19.380 1.00 83.56 90 ASN A O 1
ATOM 729 N N . ARG A 1 91 ? 18.360 -6.289 -20.287 1.00 62.75 91 ARG A N 1
ATOM 730 C CA . ARG A 1 91 ? 18.094 -7.115 -19.100 1.00 62.75 91 ARG A CA 1
ATOM 731 C C . ARG A 1 91 ? 19.108 -8.267 -19.037 1.00 62.75 91 ARG A C 1
ATOM 733 O O . ARG A 1 91 ? 18.865 -9.330 -19.600 1.00 62.75 91 ARG A O 1
ATOM 740 N N . LEU A 1 92 ? 20.239 -8.018 -18.371 1.00 48.72 92 LEU A N 1
ATOM 741 C CA . LEU A 1 92 ? 20.988 -9.053 -17.647 1.00 48.72 92 LEU A CA 1
ATOM 742 C C . LEU A 1 92 ? 20.148 -9.564 -16.467 1.00 48.72 92 LEU A C 1
ATOM 744 O O . LEU A 1 92 ? 19.445 -8.733 -15.839 1.00 48.72 92 LEU A O 1
#

Secondary structure (DSSP, 8-state):
--HHHHHHHHHHHHHHT-SEEEEE-TTT-HHHHHHHHHHHHTT-S-TT-EEEEEEES-HHHHHHHHHHTTT-SSEEEEEE---SHHHHHS--

Sequence (92 aa):
MNVPEKHELFQTLCRIGFKEIEIGFPSASDTEFAFARELIEKDLIPEDVSVQVLVQAREHLIRRTIDSLKGARRAIVHLYTPTNPAQRENRL

pLDDT: mean 95.69, std 7.01, range [48.72, 98.81]

Foldseek 3Di:
DALVVLVVVVVVCVVVPDQEEEQEQVLVDVRSLVSLQCCQVVVVADPRHAYEHEFEPDDSSVVRVVVSCPRPPHYHYHYDDDDDPCCVPPPD